Protein AF-A0A9P1M227-F1 (afdb_monomer_lite)

pLDDT: mean 84.85, std 14.5, range [37.56, 97.81]

Organism: NCBI:txid2562237

Foldseek 3Di:
DPVVVVVVVVVLLVVLVVVLVVVLVVLVPDQDLLVLLVLLCCLVPVPQVVVVVDPDPSVSNNVSSVVSSVSSQVSSLVNLVVLLVCVQLVDDDDPVLLPLVVQVVVLVVCPPPVPNPPRSHRRLVVSLVVSLVSCVVRHDPVSSVVSNVVSVVSNVVVVVVSVVVNVPDDDPDPPPPPPDD

Radius of gyration: 25.08 Å; chains: 1; bounding box: 58×33×79 Å

Sequence (181 aa):
MRQPQEALRSLMETIADIFYQTMRPLVLACDSIDSLREIGDSLQTDVLEPQRRSKMDLVSFLGMVYRLHKDVQEKLIYRVEMYIRDSIKGYVPSNSDLDYPWVLYSAERQEDPLTESQTGWYPSLPRTLSILAKIYRALEMSTFQGIAQEAVDLCMHTLKEASQILARKTLPSCSDRNMQD

Secondary structure (DSSP, 8-state):
--HHHHHHHHHHHHHHHHHHHHHHHHHHH---HHHHHHHHHHIIIIIIHHHTT-----HHHHHHHHHHHHHHHHHHHHHHHHHHIIIIITPPPPTTTT-HHHHHHHHHH---TTTTTTTTS-THHHHHHHHHHHHTTTS-HHHHHHHHHHHHHHHHHHHHHHHHHHHHSPPPPTTTTS---

InterPro domains:
  IPR007265 Conserved oligomeric Golgi complex, subunit 3 [PTHR13302] (5-170)
  IPR048685 Conserved oligomeric Golgi complex subunit 3, C-terminal [PF20671] (5-169)

Structure (mmCIF, N/CA/C/O backbone):
data_AF-A0A9P1M227-F1
#
_entry.id   AF-A0A9P1M227-F1
#
loop_
_atom_site.group_PDB
_atom_site.id
_atom_site.type_symbol
_atom_site.label_atom_id
_atom_site.label_alt_id
_atom_site.label_comp_id
_atom_site.label_asym_id
_atom_site.label_entity_id
_atom_site.label_seq_id
_atom_site.pdbx_PDB_ins_code
_atom_site.Cartn_x
_atom_site.Cartn_y
_atom_site.Cartn_z
_atom_site.occupancy
_atom_site.B_iso_or_equiv
_atom_site.auth_seq_id
_atom_site.auth_comp_id
_atom_site.auth_asym_id
_atom_site.auth_atom_id
_atom_site.pdbx_PDB_model_num
ATOM 1 N N . MET A 1 1 ? -28.676 -3.332 42.560 1.00 48.53 1 MET A N 1
ATOM 2 C CA . MET A 1 1 ? -27.902 -2.314 41.811 1.00 48.53 1 MET A CA 1
ATOM 3 C C . MET A 1 1 ? -27.153 -2.858 40.572 1.00 48.53 1 MET A C 1
ATOM 5 O O . MET A 1 1 ? -26.324 -2.135 40.048 1.00 48.53 1 MET A O 1
ATOM 9 N N . ARG A 1 2 ? -27.449 -4.066 40.039 1.00 58.62 2 ARG A N 1
ATOM 10 C CA . ARG A 1 2 ? -26.774 -4.628 38.835 1.00 58.62 2 ARG A CA 1
ATOM 11 C C . ARG A 1 2 ? -27.349 -4.159 37.479 1.00 58.62 2 ARG A C 1
ATOM 13 O O . ARG A 1 2 ? -26.591 -3.952 36.544 1.00 58.62 2 ARG A O 1
ATOM 20 N N . GLN A 1 3 ? -28.654 -3.893 37.406 1.00 62.41 3 GLN A N 1
ATOM 21 C CA . GLN A 1 3 ? -29.352 -3.457 36.181 1.00 62.41 3 GLN A CA 1
ATOM 22 C C . GLN A 1 3 ? -28.832 -2.169 35.496 1.00 62.41 3 GLN A C 1
ATOM 24 O O . GLN A 1 3 ? -28.772 -2.156 34.269 1.00 62.41 3 GLN A O 1
ATOM 29 N N . PRO A 1 4 ? -28.441 -1.083 36.202 1.00 66.25 4 PRO A N 1
ATOM 30 C CA . PRO A 1 4 ? -27.997 0.140 35.520 1.00 66.25 4 PRO A CA 1
ATOM 31 C C . PRO A 1 4 ? -26.646 -0.020 34.805 1.00 66.25 4 PRO A C 1
ATOM 33 O O . PRO A 1 4 ? -26.408 0.631 33.791 1.00 66.25 4 PRO A O 1
ATOM 36 N N . GLN A 1 5 ? -25.775 -0.907 35.297 1.00 74.88 5 GLN A N 1
ATOM 37 C CA . GLN A 1 5 ? -24.460 -1.156 34.703 1.00 74.88 5 GLN A CA 1
ATOM 38 C C . GLN A 1 5 ? -24.569 -2.004 33.422 1.00 74.88 5 GLN A C 1
ATOM 40 O O . GLN A 1 5 ? -23.847 -1.766 32.458 1.00 74.88 5 GLN A O 1
ATOM 45 N N . GLU A 1 6 ? -25.526 -2.935 33.374 1.00 80.62 6 GLU A N 1
ATOM 46 C CA . GLU A 1 6 ? -25.858 -3.707 32.166 1.00 80.62 6 GLU A CA 1
ATOM 47 C C . GLU A 1 6 ? -26.473 -2.824 31.068 1.00 80.62 6 GLU A C 1
ATOM 49 O O . GLU A 1 6 ? -26.086 -2.933 29.904 1.00 80.62 6 GLU A O 1
ATOM 54 N N . ALA A 1 7 ? -27.371 -1.902 31.435 1.00 84.50 7 ALA A N 1
ATOM 55 C CA . ALA A 1 7 ? -27.971 -0.957 30.492 1.00 84.50 7 ALA A CA 1
ATOM 56 C C . ALA A 1 7 ? -26.930 -0.006 29.873 1.00 84.50 7 ALA A C 1
ATOM 58 O O . ALA A 1 7 ? -26.939 0.215 28.662 1.00 84.50 7 ALA A O 1
ATOM 59 N N . LEU A 1 8 ? -25.994 0.509 30.683 1.00 83.94 8 LEU A N 1
ATOM 60 C CA . LEU A 1 8 ? -24.878 1.328 30.199 1.00 83.94 8 LEU A CA 1
ATOM 61 C C . LEU A 1 8 ? -23.998 0.547 29.215 1.00 83.94 8 LEU A C 1
ATOM 63 O O . LEU A 1 8 ? -23.661 1.064 28.152 1.00 83.94 8 LEU A O 1
ATOM 67 N N . ARG A 1 9 ? -23.656 -0.705 29.543 1.00 83.44 9 ARG A N 1
ATOM 68 C CA . ARG A 1 9 ? -22.832 -1.554 28.675 1.00 83.44 9 ARG A CA 1
ATOM 69 C C . ARG A 1 9 ? -23.502 -1.796 27.323 1.00 83.44 9 ARG A C 1
ATOM 71 O O . ARG A 1 9 ? -22.854 -1.645 26.294 1.00 83.44 9 ARG A O 1
ATOM 78 N N . SER A 1 10 ? -24.802 -2.092 27.322 1.00 87.25 10 SER A N 1
ATOM 79 C CA . SER A 1 10 ? -25.585 -2.271 26.091 1.00 87.25 10 SER A CA 1
ATOM 80 C C . SER A 1 10 ? -25.648 -0.992 25.245 1.00 87.25 10 SER A C 1
ATOM 82 O O . SER A 1 10 ? -25.498 -1.045 24.022 1.00 87.25 10 SER A O 1
ATOM 84 N N . LEU A 1 11 ? -25.788 0.176 25.882 1.00 88.56 11 LEU A N 1
ATOM 85 C CA . LEU A 1 11 ? -25.703 1.470 25.199 1.00 88.56 11 LEU A CA 1
ATOM 86 C C . LEU A 1 11 ? -24.322 1.694 24.575 1.00 88.56 11 LEU A C 1
ATOM 88 O O . LEU A 1 11 ? -24.235 2.081 23.413 1.00 88.56 11 LEU A O 1
ATOM 92 N N . MET A 1 12 ? -23.245 1.419 25.314 1.00 86.31 12 MET A N 1
ATOM 93 C CA . MET A 1 12 ? -21.876 1.547 24.807 1.00 86.31 12 MET A CA 1
ATOM 94 C C . MET A 1 12 ? -21.599 0.600 23.638 1.00 86.31 12 MET A C 1
ATOM 96 O O . MET A 1 12 ? -20.964 1.010 22.673 1.00 86.31 12 MET A O 1
ATOM 100 N N . GLU A 1 13 ? -22.091 -0.639 23.694 1.00 88.62 13 GLU A N 1
ATOM 101 C CA . GLU A 1 13 ? -22.016 -1.591 22.579 1.00 88.62 13 GLU A CA 1
ATOM 102 C C . GLU A 1 13 ? -22.763 -1.068 21.348 1.00 88.62 13 GLU A C 1
ATOM 104 O O . GLU A 1 13 ? -22.214 -1.088 20.250 1.00 88.62 13 GLU A O 1
ATOM 109 N N . THR A 1 14 ? -23.969 -0.528 21.535 1.00 91.69 14 THR A N 1
ATOM 110 C CA . THR A 1 14 ? -24.784 0.021 20.440 1.00 91.69 14 THR A CA 1
ATOM 111 C C . THR A 1 14 ? -24.113 1.234 19.796 1.00 91.69 14 THR A C 1
ATOM 113 O O . THR A 1 14 ? -24.029 1.324 18.574 1.00 91.69 14 THR A O 1
ATOM 116 N N . ILE A 1 15 ? -23.593 2.161 20.605 1.00 91.88 15 ILE A N 1
ATOM 117 C CA . ILE A 1 15 ? -22.884 3.343 20.102 1.00 91.88 15 ILE A CA 1
ATOM 118 C C . ILE A 1 15 ? -21.609 2.921 19.374 1.00 91.88 15 ILE A C 1
ATOM 120 O O . ILE A 1 15 ? -21.348 3.425 18.284 1.00 91.88 15 ILE A O 1
ATOM 124 N N . ALA A 1 16 ? -20.836 1.989 19.941 1.00 90.75 16 ALA A N 1
ATOM 125 C CA . ALA A 1 16 ? -19.638 1.466 19.297 1.00 90.75 16 ALA A CA 1
ATOM 126 C C . ALA A 1 16 ? -19.9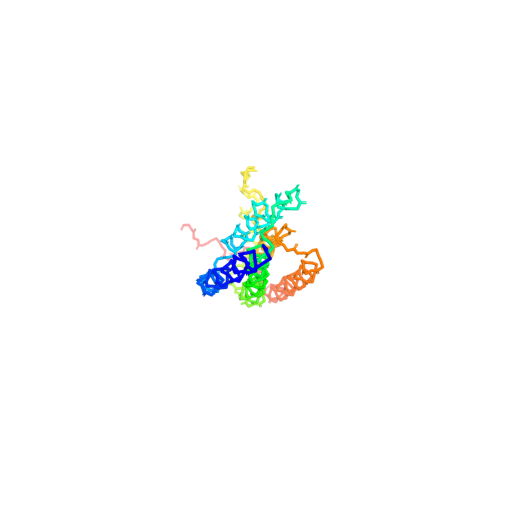73 0.815 17.947 1.00 90.75 16 ALA A C 1
ATOM 128 O O . ALA A 1 16 ? -19.260 1.046 16.974 1.00 90.75 16 ALA A O 1
ATOM 129 N N . ASP A 1 17 ? -21.068 0.059 17.851 1.00 92.81 17 ASP A N 1
ATOM 130 C CA . ASP A 1 17 ? -21.481 -0.549 16.588 1.00 92.81 17 ASP A CA 1
ATOM 131 C C . ASP A 1 17 ? -21.912 0.499 15.554 1.00 92.81 17 ASP A C 1
ATOM 133 O O . ASP A 1 17 ? -21.418 0.479 14.431 1.00 92.81 17 ASP A O 1
ATOM 137 N N . ILE A 1 18 ? -22.720 1.495 15.932 1.00 93.81 18 ILE A N 1
ATOM 138 C CA . ILE A 1 18 ? -23.100 2.601 15.032 1.00 93.81 18 ILE A CA 1
ATOM 139 C C . ILE A 1 18 ? -21.857 3.350 14.530 1.00 93.81 18 ILE A C 1
ATOM 141 O O . ILE A 1 18 ? -21.745 3.651 13.337 1.00 93.81 18 ILE A O 1
ATOM 145 N N . PHE A 1 19 ? -20.898 3.620 15.420 1.00 92.56 19 PHE A N 1
ATOM 146 C CA . PHE A 1 19 ? -19.638 4.257 15.042 1.00 92.56 19 PHE A CA 1
ATOM 147 C C . PHE A 1 19 ? -18.860 3.396 14.046 1.00 92.56 19 PHE A C 1
ATOM 149 O O . PHE A 1 19 ? -18.400 3.906 13.027 1.00 92.56 19 PHE A O 1
ATOM 156 N N . TYR A 1 20 ? -18.764 2.086 14.295 1.00 94.69 20 TYR A N 1
ATOM 157 C CA . TYR A 1 20 ? -18.118 1.148 13.380 1.00 94.69 20 TYR A CA 1
ATOM 158 C C . TYR A 1 20 ? -18.777 1.159 11.998 1.00 94.69 20 TYR A C 1
ATOM 160 O O . TYR A 1 20 ? -18.087 1.334 10.996 1.00 94.69 20 TYR A O 1
ATOM 168 N N . GLN A 1 21 ? -20.108 1.039 11.941 1.00 94.31 21 GLN A N 1
ATOM 169 C CA . GLN A 1 21 ? -20.857 1.039 10.681 1.00 94.31 21 GLN A CA 1
ATOM 170 C C . GLN A 1 21 ? -20.701 2.355 9.907 1.00 94.31 21 GLN A C 1
ATOM 172 O O . GLN A 1 21 ? -20.765 2.356 8.680 1.00 94.31 21 GLN A O 1
ATOM 177 N N . THR A 1 22 ? -20.453 3.465 10.605 1.00 94.00 22 THR A N 1
ATOM 178 C CA . THR A 1 22 ? -20.221 4.777 9.982 1.00 94.00 22 THR A CA 1
ATOM 179 C C . THR A 1 22 ? -18.780 4.937 9.489 1.00 94.00 22 THR A C 1
ATOM 181 O O . THR A 1 22 ? -18.555 5.469 8.406 1.00 94.00 22 THR A O 1
ATOM 184 N N . MET A 1 23 ? -17.793 4.460 10.252 1.00 91.19 23 MET A N 1
ATOM 185 C CA . MET A 1 23 ? -16.369 4.605 9.920 1.00 91.19 23 MET A CA 1
ATOM 186 C C . MET A 1 23 ? -15.898 3.608 8.857 1.00 91.19 23 MET A C 1
ATOM 188 O O . MET A 1 23 ? -15.066 3.950 8.016 1.00 91.19 23 MET A O 1
ATOM 192 N N . ARG A 1 24 ? -16.431 2.382 8.861 1.00 93.50 24 ARG A N 1
ATOM 193 C CA . ARG A 1 24 ? -16.053 1.324 7.915 1.00 93.50 24 ARG A CA 1
ATOM 194 C C . ARG A 1 24 ? -16.119 1.749 6.439 1.00 93.50 24 ARG A C 1
ATOM 196 O O . ARG A 1 24 ? -15.124 1.552 5.743 1.00 93.50 24 ARG A O 1
ATOM 203 N N . PRO A 1 25 ? -17.213 2.343 5.920 1.00 94.75 25 PRO A N 1
ATOM 204 C CA . PRO A 1 25 ? -17.264 2.764 4.519 1.00 94.75 25 PRO A CA 1
ATOM 205 C C . PRO A 1 25 ? -16.221 3.835 4.177 1.00 94.75 25 PRO A C 1
ATOM 207 O O . PRO A 1 25 ? -15.730 3.849 3.051 1.00 94.75 25 PRO A O 1
ATOM 210 N N . LEU A 1 26 ? -15.834 4.685 5.136 1.00 91.75 26 LEU A N 1
ATOM 211 C CA . LEU A 1 26 ? -14.792 5.693 4.927 1.00 91.75 26 LEU A CA 1
ATOM 212 C C . LEU A 1 26 ? -13.427 5.031 4.719 1.00 91.75 26 LEU A C 1
ATOM 214 O O . LEU A 1 26 ? -12.739 5.354 3.757 1.00 91.75 26 LEU A O 1
ATOM 218 N N . VAL A 1 27 ? -13.082 4.046 5.555 1.00 91.62 27 VAL A N 1
ATOM 219 C CA . VAL A 1 27 ? -11.855 3.244 5.391 1.00 91.62 27 VAL A CA 1
ATOM 220 C C . VAL A 1 27 ? -11.850 2.511 4.050 1.00 91.62 27 VAL A C 1
ATOM 222 O O . VAL A 1 27 ? -10.838 2.490 3.351 1.00 91.62 27 VAL A O 1
ATOM 225 N N . LEU A 1 28 ? -12.985 1.934 3.649 1.00 90.50 28 LEU A N 1
ATOM 226 C CA . LEU A 1 28 ? -13.090 1.212 2.379 1.00 90.50 28 LEU A CA 1
ATOM 227 C C . LEU A 1 28 ? -12.958 2.127 1.153 1.00 90.50 28 LEU A C 1
ATOM 229 O O . LEU A 1 28 ? -12.481 1.657 0.115 1.00 90.50 28 LEU A O 1
ATOM 233 N N . ALA A 1 29 ? -13.344 3.398 1.276 1.00 93.06 29 ALA A N 1
ATOM 234 C CA . ALA A 1 29 ? -13.194 4.424 0.246 1.00 93.06 29 ALA A CA 1
ATOM 235 C C . ALA A 1 29 ? -11.785 5.049 0.199 1.00 93.06 29 ALA A C 1
ATOM 237 O O . ALA A 1 29 ? -11.477 5.791 -0.733 1.00 93.06 29 ALA A O 1
ATOM 238 N N . CYS A 1 30 ? -10.917 4.772 1.179 1.00 91.75 30 CYS A N 1
ATOM 239 C CA . CYS A 1 30 ? -9.538 5.244 1.151 1.00 91.75 30 CYS A CA 1
ATOM 240 C C . CYS A 1 30 ? -8.717 4.486 0.100 1.00 91.75 30 CYS A C 1
ATOM 242 O O . CYS A 1 30 ? -8.574 3.258 0.134 1.00 91.75 30 CYS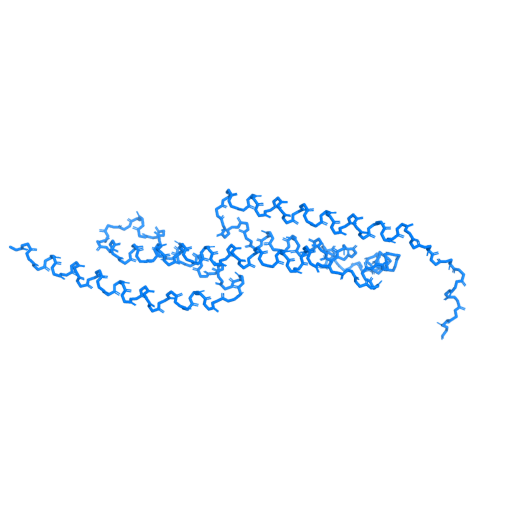 A O 1
ATOM 244 N N . ASP A 1 31 ? -8.123 5.252 -0.812 1.00 92.62 31 ASP A N 1
ATOM 245 C CA . ASP A 1 31 ? -7.411 4.704 -1.965 1.00 92.62 31 ASP A CA 1
ATOM 246 C C . ASP A 1 31 ? -5.893 4.881 -1.894 1.00 92.62 31 ASP A C 1
ATOM 248 O O . ASP A 1 31 ? -5.145 4.127 -2.521 1.00 92.62 31 ASP A O 1
ATOM 252 N N . SER A 1 32 ? -5.443 5.854 -1.103 1.00 94.94 32 SER A N 1
ATOM 253 C CA . SER A 1 32 ? -4.032 6.156 -0.893 1.00 94.94 32 SER A CA 1
ATOM 254 C C . SER A 1 32 ? -3.413 5.212 0.136 1.00 94.94 32 SER A C 1
ATOM 256 O O . SER A 1 32 ? -3.905 5.087 1.259 1.00 94.94 32 SER A O 1
ATOM 258 N N . ILE A 1 33 ? -2.293 4.590 -0.240 1.00 95.00 33 ILE A N 1
ATOM 259 C CA . ILE A 1 33 ? -1.484 3.732 0.639 1.00 95.00 33 ILE A CA 1
ATOM 260 C C . ILE A 1 33 ? -0.944 4.536 1.825 1.00 95.00 33 ILE A C 1
ATOM 262 O O . ILE A 1 33 ? -0.956 4.041 2.948 1.00 95.00 33 ILE A O 1
ATOM 266 N N . ASP A 1 34 ? -0.517 5.780 1.590 1.00 95.12 34 ASP A N 1
ATOM 267 C CA . ASP A 1 34 ? 0.031 6.641 2.640 1.00 95.12 34 ASP A CA 1
ATOM 268 C C . ASP A 1 34 ? -1.047 6.991 3.675 1.00 95.12 34 ASP A C 1
ATOM 270 O O . ASP A 1 34 ? -0.830 6.822 4.871 1.00 95.12 34 ASP A O 1
ATOM 274 N N . SER A 1 35 ? -2.255 7.344 3.223 1.00 94.31 35 SER A N 1
ATOM 275 C CA . SER A 1 35 ? -3.375 7.636 4.126 1.00 94.31 35 SER A CA 1
ATOM 276 C C . SER A 1 35 ? -3.812 6.406 4.924 1.00 94.31 35 SER A C 1
ATOM 278 O O . SER A 1 35 ? -4.058 6.509 6.120 1.00 94.31 35 SER A O 1
ATOM 280 N N . LEU A 1 36 ? -3.887 5.227 4.294 1.00 95.31 36 LEU A N 1
ATOM 281 C CA . LEU A 1 36 ? -4.217 3.978 4.995 1.00 95.31 36 LEU A CA 1
ATOM 282 C C . LEU A 1 36 ? -3.166 3.623 6.048 1.00 95.31 36 LEU A C 1
ATOM 284 O O . LEU A 1 36 ? -3.519 3.209 7.151 1.00 95.31 36 LEU A O 1
ATOM 288 N N . ARG A 1 37 ? -1.883 3.815 5.728 1.00 95.12 37 ARG A N 1
ATOM 289 C CA . ARG A 1 37 ? -0.791 3.631 6.682 1.00 95.12 37 ARG A CA 1
ATOM 290 C C . ARG A 1 37 ? -0.919 4.586 7.867 1.00 95.12 37 ARG A C 1
ATOM 292 O O . ARG A 1 37 ? -0.799 4.130 8.997 1.00 95.12 37 ARG A O 1
ATOM 299 N N . GLU A 1 38 ? -1.133 5.874 7.616 1.00 94.38 38 GLU A N 1
ATOM 300 C CA . GLU A 1 38 ? -1.278 6.884 8.671 1.00 94.38 38 GLU A CA 1
ATOM 301 C C . GLU A 1 38 ? -2.469 6.573 9.578 1.00 94.38 38 GLU A C 1
ATOM 303 O O . GLU A 1 38 ? -2.324 6.565 10.796 1.00 94.38 38 GLU A O 1
ATOM 308 N N . ILE A 1 39 ? -3.624 6.222 9.001 1.00 93.56 39 ILE A N 1
ATOM 309 C CA . ILE A 1 39 ? -4.799 5.805 9.776 1.00 93.56 39 ILE A CA 1
ATOM 310 C C . ILE A 1 39 ? -4.462 4.574 10.625 1.00 93.56 39 ILE A C 1
ATOM 312 O O . ILE A 1 39 ? -4.783 4.546 11.811 1.00 93.56 39 ILE A O 1
ATOM 316 N N . GLY A 1 40 ? -3.815 3.561 10.042 1.00 93.56 40 GLY A N 1
ATOM 317 C CA . GLY A 1 40 ? -3.413 2.355 10.764 1.00 93.56 40 GLY A CA 1
ATOM 318 C C . GLY A 1 40 ? -2.502 2.668 11.953 1.00 93.56 40 GLY A C 1
ATOM 319 O O . GLY A 1 40 ? -2.769 2.215 13.065 1.00 93.56 40 GLY A O 1
ATOM 320 N N . ASP A 1 41 ? -1.480 3.495 11.732 1.00 93.94 41 ASP A N 1
ATOM 321 C CA . ASP A 1 41 ? -0.517 3.901 12.758 1.00 93.94 41 ASP A CA 1
ATOM 322 C C . ASP A 1 41 ? -1.170 4.738 13.867 1.00 93.94 41 ASP A C 1
ATOM 324 O O . ASP A 1 41 ? -0.981 4.441 15.044 1.00 93.94 41 ASP A O 1
ATOM 328 N N . SER A 1 42 ? -2.027 5.708 13.527 1.00 93.56 42 SER A N 1
ATOM 329 C CA . SER A 1 42 ? -2.774 6.496 14.517 1.00 93.56 42 SER A CA 1
ATOM 330 C C . SER A 1 42 ? -3.726 5.634 15.348 1.00 93.56 42 SER A C 1
ATOM 332 O O . SER A 1 42 ? -3.774 5.758 16.571 1.00 93.56 42 SER A O 1
ATOM 334 N N . LEU A 1 43 ? -4.470 4.710 14.729 1.00 92.75 43 LEU A N 1
ATOM 335 C CA . LEU A 1 43 ? -5.347 3.806 15.483 1.00 92.75 43 LEU A CA 1
ATOM 336 C C . LEU A 1 43 ? -4.542 2.918 16.444 1.00 92.75 43 LEU A C 1
ATOM 338 O O . LEU A 1 43 ? -4.968 2.685 17.579 1.00 92.75 43 LEU A O 1
ATOM 342 N N . GLN A 1 44 ? -3.375 2.441 16.015 1.00 92.56 44 GLN A N 1
ATOM 343 C CA . GLN A 1 44 ? -2.505 1.601 16.827 1.00 92.56 44 GLN A CA 1
ATOM 344 C C . GLN A 1 44 ? -1.856 2.390 17.976 1.00 92.56 44 GLN A C 1
ATOM 346 O O . GLN A 1 44 ? -2.033 2.028 19.142 1.00 92.56 44 GLN A O 1
ATOM 351 N N . THR A 1 45 ? -1.144 3.468 17.659 1.00 91.19 45 THR A N 1
ATOM 352 C CA . THR A 1 45 ? -0.288 4.221 18.587 1.00 91.19 45 THR A CA 1
ATOM 353 C C . THR A 1 45 ? -1.088 5.147 19.504 1.00 91.19 45 THR A C 1
ATOM 355 O O . THR A 1 45 ? -0.788 5.234 20.696 1.00 91.19 45 THR A O 1
ATOM 358 N N . ASP A 1 46 ? -2.148 5.785 19.000 1.00 89.69 46 ASP A N 1
ATOM 359 C CA . ASP A 1 46 ? -2.888 6.801 19.763 1.00 89.69 46 ASP A CA 1
ATOM 360 C C . ASP A 1 46 ? -4.083 6.218 20.527 1.00 89.69 46 ASP A C 1
ATOM 362 O O . ASP A 1 46 ? -4.514 6.783 21.535 1.00 89.69 46 ASP A O 1
ATOM 366 N N . VAL A 1 47 ? -4.631 5.080 20.078 1.00 88.00 47 VAL A N 1
ATOM 367 C CA . VAL A 1 47 ? -5.851 4.502 20.668 1.00 88.00 47 VAL A CA 1
ATOM 368 C C . VAL A 1 47 ? -5.602 3.142 21.311 1.00 88.00 47 VAL A C 1
ATOM 370 O O . VAL A 1 47 ? -5.908 2.962 22.493 1.00 88.00 47 VAL A O 1
ATOM 373 N N . LEU A 1 48 ? -5.043 2.176 20.577 1.00 87.38 48 LEU A N 1
ATOM 374 C CA . LEU A 1 48 ? -4.903 0.801 21.072 1.00 87.38 48 LEU A CA 1
ATOM 375 C C . LEU A 1 48 ? -3.777 0.652 22.109 1.00 87.38 48 LEU A C 1
ATOM 377 O O . LEU A 1 48 ? -3.969 -0.015 23.130 1.00 87.38 48 LEU A O 1
ATOM 381 N N . GLU A 1 49 ? -2.615 1.272 21.894 1.00 87.44 49 GLU A N 1
ATOM 382 C CA . GLU A 1 49 ? -1.482 1.179 22.824 1.00 87.44 49 GLU A CA 1
ATOM 383 C C . GLU A 1 49 ? -1.713 1.856 24.187 1.00 87.44 49 GLU A C 1
ATOM 385 O O . GLU A 1 49 ? -1.440 1.217 25.212 1.00 87.44 49 GLU A O 1
ATOM 390 N N . PRO A 1 50 ? -2.245 3.090 24.276 1.00 84.81 50 PRO A N 1
ATOM 391 C CA . PRO A 1 50 ? -2.429 3.764 25.562 1.00 84.81 50 PRO A CA 1
ATOM 392 C C . PRO A 1 50 ? -3.433 3.035 26.459 1.00 84.81 50 PRO A C 1
ATOM 394 O O . PRO A 1 50 ? -3.283 2.992 27.683 1.00 84.81 50 PRO A O 1
ATOM 397 N N . GLN A 1 51 ? -4.430 2.391 25.853 1.00 81.31 51 GLN A N 1
ATOM 398 C CA . GLN A 1 51 ? -5.488 1.681 26.567 1.00 81.31 51 GLN A CA 1
ATOM 399 C C . GLN A 1 51 ? -5.041 0.313 27.090 1.00 81.31 51 GLN A C 1
ATOM 401 O O . GLN A 1 51 ? -5.630 -0.186 28.042 1.00 81.31 51 GLN A O 1
ATOM 406 N N . ARG A 1 52 ? -3.927 -0.250 26.595 1.00 75.12 52 ARG A N 1
ATOM 407 C CA . ARG A 1 52 ? -3.283 -1.414 27.238 1.00 75.12 52 ARG A CA 1
ATOM 408 C C . ARG A 1 52 ? -2.743 -1.104 28.636 1.00 75.12 52 ARG A C 1
ATOM 410 O O . ARG A 1 52 ? -2.560 -2.023 29.431 1.00 75.12 52 ARG A O 1
ATOM 417 N N . ARG A 1 53 ? -2.462 0.169 28.935 1.00 72.81 53 ARG A N 1
ATOM 418 C CA . ARG A 1 53 ? -1.950 0.626 30.240 1.00 72.81 53 ARG A CA 1
ATOM 419 C C . ARG A 1 53 ? -3.052 1.150 31.165 1.00 72.81 53 ARG A C 1
ATOM 421 O O . ARG A 1 53 ? -2.835 1.234 32.372 1.00 72.81 53 ARG A O 1
ATOM 428 N N . SER A 1 54 ? -4.218 1.498 30.620 1.00 68.38 54 SER A N 1
ATOM 429 C CA . SER A 1 54 ? -5.351 2.045 31.370 1.00 68.38 54 SER A CA 1
ATOM 430 C C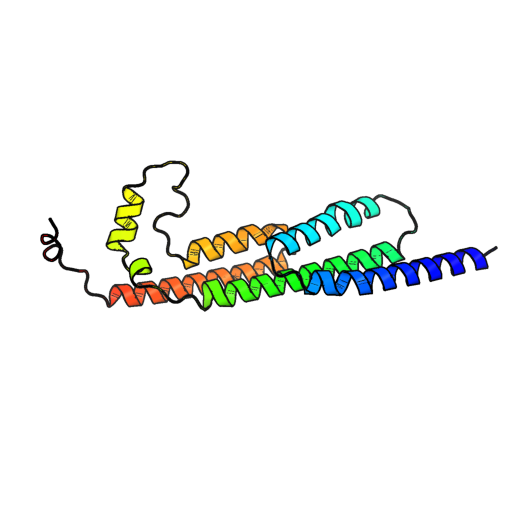 . SER A 1 54 ? -6.334 0.948 31.794 1.00 68.38 54 SER A C 1
ATOM 432 O O . SER A 1 54 ? -6.581 0.000 31.060 1.00 68.38 54 SER A O 1
ATOM 434 N N . LYS A 1 55 ? -6.927 1.082 32.986 1.00 60.78 55 LYS A N 1
ATOM 435 C CA . LYS A 1 55 ? -7.975 0.185 33.520 1.00 60.78 55 LYS A CA 1
ATOM 436 C C . LYS A 1 55 ? -9.403 0.665 33.209 1.00 60.78 55 LYS A C 1
ATOM 438 O O . LYS A 1 55 ? -10.344 0.230 33.868 1.00 60.78 55 LYS A O 1
ATOM 443 N N . MET A 1 56 ? -9.584 1.601 32.277 1.00 61.38 56 MET A N 1
ATOM 444 C CA . MET A 1 56 ? -10.929 2.060 31.914 1.00 61.38 56 MET A CA 1
ATOM 445 C C . MET A 1 56 ? -11.720 0.944 31.221 1.00 61.38 56 MET A C 1
ATOM 447 O O . MET A 1 56 ? -11.216 0.284 30.316 1.00 61.38 56 MET A O 1
ATOM 451 N N . ASP A 1 57 ? -12.979 0.767 31.622 1.00 68.12 57 ASP A N 1
ATOM 452 C CA . ASP A 1 57 ? -13.892 -0.266 31.112 1.00 68.12 57 ASP A CA 1
ATOM 453 C C . ASP A 1 57 ? -14.506 0.148 29.752 1.00 68.12 57 ASP A C 1
ATOM 455 O O . ASP A 1 57 ? -15.716 0.269 29.583 1.00 68.12 57 ASP A O 1
ATOM 459 N N . LEU A 1 58 ? -13.646 0.457 28.772 1.00 75.00 58 LEU A N 1
ATOM 460 C CA . LEU A 1 58 ? -13.996 0.881 27.402 1.00 75.00 58 LEU A CA 1
ATOM 461 C C . LEU A 1 58 ? -13.946 -0.287 26.402 1.00 75.00 58 LEU A C 1
ATOM 463 O O . LEU A 1 58 ? -13.733 -0.090 25.205 1.00 75.00 58 LEU A O 1
ATOM 467 N N . VAL A 1 59 ? -14.140 -1.514 26.885 1.00 81.69 59 VAL A N 1
ATOM 468 C CA . VAL A 1 59 ? -13.918 -2.753 26.121 1.00 81.69 59 VAL A CA 1
ATOM 469 C C . VAL A 1 59 ? -14.679 -2.760 24.791 1.00 81.69 59 VAL A C 1
ATOM 471 O O . VAL A 1 59 ? -14.106 -3.121 23.766 1.00 81.69 59 VAL A O 1
ATOM 474 N N . SER A 1 60 ? -15.931 -2.292 24.770 1.00 82.00 60 SER A N 1
ATOM 475 C CA . SER A 1 60 ? -16.753 -2.255 23.550 1.00 82.00 60 SER A CA 1
ATOM 476 C C . SER A 1 60 ? -16.201 -1.294 22.488 1.00 82.00 60 SER A C 1
ATOM 478 O O . SER A 1 60 ? -16.158 -1.638 21.306 1.00 82.00 60 SER A O 1
ATOM 480 N N . PHE A 1 61 ? -15.713 -0.118 22.897 1.00 84.06 61 PHE A N 1
ATOM 481 C CA . PHE A 1 61 ? -15.079 0.846 21.988 1.00 84.06 61 PHE A CA 1
ATOM 482 C C . PHE A 1 61 ? -13.732 0.337 21.483 1.00 84.06 61 PHE A C 1
ATOM 484 O O . PHE A 1 61 ? -13.438 0.455 20.297 1.00 84.06 61 PHE A O 1
ATOM 491 N N . LEU A 1 62 ? -12.939 -0.285 22.356 1.00 88.50 62 LEU A N 1
ATOM 492 C CA . LEU A 1 62 ? -11.662 -0.882 21.967 1.00 88.50 62 LEU A CA 1
ATOM 493 C C . LEU A 1 62 ? -11.850 -2.032 20.984 1.00 88.50 62 LEU A C 1
ATOM 495 O O . LEU A 1 62 ? -11.105 -2.130 20.015 1.00 88.50 62 LEU A O 1
ATOM 499 N N . GLY A 1 63 ? -12.879 -2.855 21.187 1.00 88.94 63 GLY A N 1
ATOM 500 C CA . GLY A 1 63 ? -13.265 -3.891 20.235 1.00 88.94 63 GLY A CA 1
ATOM 501 C C . GLY A 1 63 ? -13.611 -3.308 18.864 1.00 88.94 63 GLY A C 1
ATOM 502 O O . GLY A 1 63 ? -13.142 -3.813 17.848 1.00 88.94 63 GLY A O 1
ATOM 503 N N . MET A 1 64 ? -14.373 -2.212 18.822 1.00 92.19 64 MET A N 1
ATOM 504 C CA . MET A 1 64 ? -14.685 -1.514 17.573 1.00 92.19 64 MET A CA 1
ATOM 505 C C . MET A 1 64 ? -13.438 -0.950 16.883 1.00 92.19 64 MET A C 1
ATOM 507 O O . MET A 1 64 ? -13.248 -1.204 15.694 1.00 92.19 64 MET A O 1
ATOM 511 N N . VAL A 1 65 ? -12.574 -0.244 17.614 1.00 92.50 65 VAL A N 1
ATOM 512 C CA . VAL A 1 65 ? -11.338 0.330 17.058 1.00 92.50 65 VAL A CA 1
ATOM 513 C C . VAL A 1 65 ? -10.405 -0.769 16.560 1.00 92.50 65 VAL A C 1
ATOM 515 O O . VAL A 1 65 ? -9.818 -0.634 15.493 1.00 92.50 65 VAL A O 1
ATOM 518 N N . TYR A 1 66 ? -10.313 -1.888 17.280 1.00 92.44 66 TYR A N 1
ATOM 519 C CA . TYR A 1 66 ? -9.528 -3.040 16.849 1.00 92.44 66 TYR A CA 1
ATOM 520 C C . TYR A 1 66 ? -10.053 -3.640 15.538 1.00 92.44 66 TYR A C 1
ATOM 522 O O . TYR A 1 66 ? -9.262 -3.934 14.642 1.00 92.44 66 TYR A O 1
ATOM 530 N N . ARG A 1 67 ? -11.381 -3.780 15.392 1.00 94.00 67 ARG A N 1
ATOM 531 C CA . ARG A 1 67 ? -11.998 -4.220 14.128 1.00 94.00 67 ARG A CA 1
ATOM 532 C C . ARG A 1 67 ? -11.698 -3.245 12.993 1.00 94.00 67 ARG A C 1
ATOM 534 O O . ARG A 1 67 ? -11.276 -3.680 11.929 1.00 94.00 67 ARG A O 1
ATOM 541 N N . LEU A 1 68 ? -11.839 -1.944 13.242 1.00 95.19 68 LEU A N 1
ATOM 542 C CA . LEU A 1 68 ? -11.538 -0.914 12.250 1.00 95.19 68 LEU A CA 1
ATOM 543 C C . LEU A 1 68 ? -10.058 -0.931 11.844 1.00 95.19 68 LEU A C 1
ATOM 545 O O . LEU A 1 68 ? -9.746 -0.857 10.663 1.00 95.19 68 LEU A O 1
ATOM 549 N N . HIS A 1 69 ? -9.146 -1.094 12.804 1.00 94.62 69 HIS A N 1
ATOM 550 C CA . HIS A 1 69 ? -7.718 -1.235 12.533 1.00 94.62 69 HIS A CA 1
ATOM 551 C C . HIS A 1 69 ? -7.431 -2.464 11.657 1.00 94.62 69 HIS A C 1
ATOM 553 O O . HIS A 1 69 ? -6.630 -2.376 10.730 1.00 94.62 69 HIS A O 1
ATOM 559 N N . LYS A 1 70 ? -8.114 -3.595 11.883 1.00 94.50 70 LYS A N 1
ATOM 560 C CA . LYS A 1 70 ? -7.997 -4.775 11.010 1.00 94.50 70 LYS A CA 1
ATOM 561 C C . LYS A 1 70 ? -8.530 -4.515 9.594 1.00 94.50 70 LYS A C 1
ATOM 563 O O . LYS A 1 70 ? -7.826 -4.855 8.649 1.00 94.50 70 LYS A O 1
ATOM 568 N N . ASP A 1 71 ? -9.671 -3.840 9.436 1.00 95.25 71 ASP A N 1
ATOM 569 C CA . ASP A 1 71 ? -10.177 -3.440 8.109 1.00 95.25 71 ASP A CA 1
ATOM 570 C C . ASP A 1 71 ? -9.174 -2.520 7.371 1.00 95.25 71 ASP A C 1
ATOM 572 O O . ASP A 1 71 ? -8.944 -2.680 6.171 1.00 95.25 71 ASP A O 1
ATOM 576 N N . VAL A 1 72 ? -8.538 -1.574 8.079 1.00 96.38 72 VAL A N 1
ATOM 577 C CA . VAL A 1 72 ? -7.493 -0.695 7.515 1.00 96.38 72 VAL A CA 1
ATOM 578 C C . VAL A 1 72 ? -6.286 -1.508 7.050 1.00 96.38 72 VAL A C 1
ATOM 580 O O . VAL A 1 72 ? -5.796 -1.291 5.944 1.00 96.38 72 VAL A O 1
ATOM 583 N N . GLN A 1 73 ? -5.823 -2.457 7.867 1.00 96.12 73 GLN A N 1
ATOM 584 C CA . GLN A 1 73 ? -4.700 -3.338 7.535 1.00 96.12 73 GLN A CA 1
ATOM 585 C C . GLN A 1 73 ? -5.006 -4.200 6.302 1.00 96.12 73 GLN A C 1
ATOM 587 O O . GLN A 1 73 ? -4.205 -4.236 5.371 1.00 96.12 73 GLN A O 1
ATOM 592 N N . GLU A 1 74 ? -6.182 -4.828 6.235 1.00 95.56 74 GLU A N 1
ATOM 593 C CA . GLU A 1 74 ? -6.615 -5.603 5.062 1.00 95.56 74 GLU A CA 1
ATOM 594 C C . GLU A 1 74 ? -6.689 -4.733 3.800 1.00 95.56 74 GLU A C 1
ATOM 596 O O . GLU A 1 74 ? -6.182 -5.109 2.739 1.00 95.56 74 GLU A O 1
ATOM 601 N N . LYS A 1 75 ? -7.261 -3.529 3.913 1.00 95.81 75 LYS A N 1
ATOM 602 C CA . LYS A 1 75 ? -7.342 -2.579 2.799 1.00 95.81 75 LYS A CA 1
ATOM 603 C C . LYS A 1 75 ? -5.959 -2.108 2.343 1.00 95.81 75 LYS A C 1
ATOM 605 O O . LYS A 1 75 ? -5.739 -1.967 1.138 1.00 95.81 75 LYS A O 1
ATOM 610 N N . LEU A 1 76 ? -5.036 -1.873 3.277 1.00 96.50 76 LEU A N 1
ATOM 611 C CA . LEU A 1 76 ? -3.650 -1.504 2.991 1.00 96.50 76 LEU A CA 1
ATOM 612 C C . LEU A 1 76 ? -2.941 -2.618 2.218 1.00 96.50 76 LEU A C 1
ATOM 614 O O . LEU A 1 76 ? -2.362 -2.339 1.171 1.00 96.50 76 LEU A O 1
ATOM 618 N N . ILE A 1 77 ? -3.046 -3.866 2.682 1.00 96.75 77 ILE A N 1
ATOM 619 C CA . ILE A 1 77 ? -2.488 -5.045 2.001 1.00 96.75 77 ILE A CA 1
ATOM 620 C C . ILE A 1 77 ? -3.024 -5.127 0.571 1.00 96.75 77 ILE A C 1
ATOM 622 O O . ILE A 1 77 ? -2.240 -5.130 -0.375 1.00 96.75 77 ILE A O 1
ATOM 626 N N . TYR A 1 78 ? -4.347 -5.068 0.399 1.00 96.69 78 TYR A N 1
ATOM 627 C CA . TYR A 1 78 ? -4.975 -5.090 -0.922 1.00 96.69 78 TYR A CA 1
ATOM 628 C C . TYR A 1 78 ? -4.439 -3.984 -1.842 1.00 96.69 78 TYR A C 1
ATOM 630 O O . TYR A 1 78 ? -4.124 -4.216 -3.010 1.00 96.69 78 TYR A O 1
ATOM 638 N N . ARG A 1 79 ? -4.320 -2.754 -1.328 1.00 96.88 79 ARG A N 1
ATOM 639 C CA . ARG A 1 79 ? -3.825 -1.615 -2.110 1.00 96.88 79 ARG A CA 1
ATOM 640 C C . ARG A 1 79 ? -2.369 -1.785 -2.529 1.00 96.88 79 ARG A C 1
ATOM 642 O O . ARG A 1 79 ? -2.018 -1.416 -3.647 1.00 96.88 79 ARG A O 1
ATOM 649 N N . VAL A 1 80 ? -1.547 -2.354 -1.659 1.00 97.31 80 VAL A N 1
ATOM 650 C CA . VAL A 1 80 ? -0.139 -2.653 -1.927 1.00 97.31 80 VAL A CA 1
ATOM 651 C C . VAL A 1 80 ? -0.007 -3.747 -2.983 1.00 97.31 80 VAL A C 1
ATOM 653 O O . VAL A 1 80 ? 0.738 -3.569 -3.942 1.00 97.31 80 VAL A O 1
ATOM 656 N N . GLU A 1 81 ? -0.767 -4.836 -2.868 1.00 96.75 81 GLU A N 1
ATOM 657 C CA . GLU A 1 81 ? -0.782 -5.919 -3.859 1.00 96.75 81 GLU A CA 1
ATOM 658 C C . GLU A 1 81 ? -1.240 -5.427 -5.238 1.00 96.75 81 GLU A C 1
ATOM 660 O O . GLU A 1 81 ? -0.641 -5.774 -6.258 1.00 96.75 81 GLU A O 1
ATOM 665 N N . MET A 1 82 ? -2.261 -4.563 -5.283 1.00 96.31 82 MET A N 1
ATOM 666 C CA . MET A 1 82 ? -2.700 -3.913 -6.523 1.00 96.31 82 MET A CA 1
ATOM 667 C C . MET A 1 82 ? -1.605 -3.013 -7.103 1.00 96.31 82 MET A C 1
ATOM 669 O O . MET A 1 82 ? -1.312 -3.096 -8.292 1.00 96.31 82 MET A O 1
ATOM 673 N N . TYR A 1 83 ? -0.934 -2.211 -6.271 1.00 96.81 83 TYR A N 1
ATOM 674 C CA . TYR A 1 83 ? 0.192 -1.395 -6.724 1.00 96.81 83 TYR A CA 1
ATOM 675 C C . TYR A 1 83 ? 1.325 -2.252 -7.300 1.00 96.81 83 TYR A C 1
ATOM 677 O O . TYR A 1 83 ? 1.844 -1.931 -8.367 1.00 96.81 83 TYR A O 1
ATOM 685 N N . ILE A 1 84 ? 1.698 -3.349 -6.635 1.00 96.81 84 ILE A N 1
ATOM 686 C CA . ILE A 1 84 ? 2.736 -4.273 -7.115 1.00 96.81 84 ILE A CA 1
ATOM 687 C C . ILE A 1 84 ? 2.324 -4.885 -8.456 1.00 96.81 84 ILE A C 1
ATOM 689 O O . ILE A 1 84 ? 3.116 -4.913 -9.402 1.00 96.81 84 ILE A O 1
ATOM 693 N N . ARG A 1 85 ? 1.070 -5.329 -8.570 1.00 96.19 85 ARG A N 1
ATOM 694 C CA . ARG A 1 85 ? 0.527 -5.883 -9.810 1.00 96.19 85 ARG A CA 1
ATOM 695 C C . ARG A 1 85 ? 0.585 -4.880 -10.959 1.00 96.19 85 ARG A C 1
ATOM 697 O O . ARG A 1 85 ? 1.047 -5.238 -12.037 1.00 96.19 85 ARG A O 1
ATOM 704 N N . ASP A 1 86 ? 0.159 -3.646 -10.731 1.00 95.06 86 ASP A N 1
ATOM 705 C CA . ASP A 1 86 ? -0.003 -2.664 -11.804 1.00 95.06 86 ASP A CA 1
ATOM 706 C C . ASP A 1 86 ? 1.317 -1.953 -12.138 1.00 95.06 86 ASP A C 1
ATOM 708 O O . ASP A 1 86 ? 1.651 -1.750 -13.303 1.00 95.06 86 ASP A O 1
ATOM 712 N N . SER A 1 87 ? 2.100 -1.597 -11.117 1.00 93.56 87 SER A N 1
ATOM 713 C CA . SER A 1 87 ? 3.284 -0.738 -11.260 1.00 93.56 87 SER A CA 1
ATOM 714 C C . SER A 1 87 ? 4.593 -1.501 -11.429 1.00 93.56 87 SER A C 1
ATOM 716 O O . SER A 1 87 ? 5.551 -0.910 -11.939 1.00 93.56 87 SER A O 1
ATOM 718 N N . ILE A 1 88 ? 4.653 -2.764 -10.986 1.00 94.69 88 ILE A N 1
ATOM 719 C CA . ILE A 1 88 ? 5.840 -3.626 -11.095 1.00 94.69 88 ILE A CA 1
ATOM 720 C C . ILE A 1 88 ? 5.562 -4.726 -12.116 1.00 94.69 88 ILE A C 1
ATOM 722 O O . ILE A 1 88 ? 6.148 -4.703 -13.189 1.00 94.69 88 ILE A O 1
ATOM 726 N N . LYS A 1 89 ? 4.630 -5.649 -11.847 1.00 93.31 89 LYS A N 1
ATOM 727 C CA . LYS A 1 89 ? 4.358 -6.779 -12.756 1.00 93.31 89 LYS A CA 1
ATOM 728 C C . LYS A 1 89 ? 3.828 -6.335 -14.122 1.00 93.31 89 LYS A C 1
ATOM 730 O O . LYS A 1 89 ? 4.228 -6.887 -15.138 1.00 93.31 89 LYS A O 1
ATOM 735 N N . GLY A 1 90 ? 2.918 -5.365 -14.140 1.00 90.88 90 GLY A N 1
ATOM 736 C CA . GLY A 1 90 ? 2.326 -4.800 -15.353 1.00 90.88 90 GLY A CA 1
ATOM 737 C C . GLY A 1 90 ? 3.187 -3.736 -16.033 1.00 90.88 90 GLY A C 1
ATOM 738 O O . GLY A 1 90 ? 2.722 -3.090 -16.970 1.00 90.88 90 GLY A O 1
ATOM 739 N N . TYR A 1 91 ? 4.418 -3.512 -15.564 1.00 91.81 91 TYR A N 1
ATOM 740 C CA . TYR A 1 91 ? 5.274 -2.480 -16.122 1.00 91.81 91 TYR A CA 1
ATOM 741 C C . TYR A 1 91 ? 5.720 -2.835 -17.542 1.00 91.81 91 TYR A C 1
ATOM 743 O O . TYR A 1 91 ? 6.422 -3.817 -17.770 1.00 91.81 91 TYR A O 1
ATOM 751 N N . VAL A 1 92 ? 5.337 -1.986 -18.495 1.00 88.31 92 VAL A N 1
ATOM 752 C CA . VAL A 1 92 ? 5.768 -2.085 -19.888 1.00 88.31 92 VAL A CA 1
ATOM 753 C C . VAL A 1 92 ? 6.899 -1.078 -20.119 1.00 88.31 92 VAL A C 1
ATOM 755 O O . VAL A 1 92 ? 6.656 0.124 -19.973 1.00 88.31 92 VAL A O 1
ATOM 758 N N . PRO A 1 93 ? 8.118 -1.523 -20.482 1.00 86.56 93 PRO A N 1
ATOM 759 C CA . PRO A 1 93 ? 9.218 -0.612 -20.773 1.00 86.56 93 PRO A CA 1
ATOM 760 C C . PRO A 1 93 ? 8.894 0.320 -21.936 1.00 86.56 93 PRO A C 1
ATOM 762 O O . PRO A 1 93 ? 8.514 -0.132 -23.019 1.00 86.56 93 PRO A O 1
ATOM 765 N N . SER A 1 94 ? 9.132 1.615 -21.746 1.00 86.69 94 SER A N 1
ATOM 766 C CA . SER A 1 94 ? 9.175 2.562 -22.858 1.00 86.69 94 SER A CA 1
ATOM 767 C C . SER A 1 94 ? 10.524 2.493 -23.588 1.00 86.69 94 SER A C 1
ATOM 769 O O . SER A 1 94 ? 11.506 1.944 -23.085 1.00 86.69 94 SER A O 1
ATOM 771 N N . ASN A 1 95 ? 10.606 3.065 -24.794 1.00 82.00 95 ASN A N 1
ATOM 772 C CA . ASN A 1 95 ? 11.872 3.100 -25.536 1.00 82.00 95 ASN A CA 1
ATOM 773 C C . ASN A 1 95 ? 12.961 3.907 -24.815 1.00 82.00 95 ASN A C 1
ATOM 775 O O . ASN A 1 95 ? 14.125 3.536 -24.925 1.00 82.00 95 ASN A O 1
ATOM 779 N N . SER A 1 96 ? 12.592 4.947 -24.058 1.00 82.12 96 SER A N 1
ATOM 780 C CA . SER A 1 96 ? 13.524 5.707 -23.216 1.00 82.12 96 SER A CA 1
ATOM 781 C C . SER A 1 96 ? 14.026 4.888 -22.031 1.00 82.12 96 SER A C 1
ATOM 783 O O . SER A 1 96 ? 15.208 4.949 -21.714 1.00 82.12 96 SER A O 1
ATOM 785 N N . ASP A 1 97 ? 13.171 4.051 -21.435 1.00 83.94 97 ASP A N 1
ATOM 786 C CA . ASP A 1 97 ? 13.573 3.157 -20.337 1.00 83.94 97 ASP A CA 1
ATOM 787 C C . ASP A 1 97 ? 14.532 2.055 -20.808 1.00 83.94 97 ASP A C 1
ATOM 789 O O . ASP A 1 97 ? 15.171 1.399 -19.995 1.00 83.94 97 ASP A O 1
ATOM 793 N N . LEU A 1 98 ? 14.618 1.824 -22.121 1.00 82.94 98 LEU A N 1
ATOM 794 C CA . LEU A 1 98 ? 15.525 0.868 -22.753 1.00 82.94 98 LEU A CA 1
ATOM 795 C C . LEU A 1 98 ? 16.742 1.549 -23.403 1.00 82.94 98 LEU A C 1
ATOM 797 O O . LEU A 1 98 ? 17.563 0.861 -24.005 1.00 82.94 98 LEU A O 1
ATOM 801 N N . ASP A 1 99 ? 16.893 2.870 -23.307 1.00 83.69 99 ASP A N 1
ATOM 802 C CA . ASP A 1 99 ? 18.065 3.579 -23.837 1.00 83.69 99 ASP A CA 1
ATOM 803 C C . ASP A 1 99 ? 19.200 3.609 -22.805 1.00 83.69 99 ASP A C 1
ATOM 805 O O . ASP A 1 99 ? 19.692 4.653 -22.379 1.00 83.69 99 ASP A O 1
ATOM 809 N N . TYR A 1 100 ? 19.604 2.418 -22.364 1.00 81.56 100 TYR A N 1
ATOM 810 C CA . TYR A 1 100 ? 20.587 2.248 -21.299 1.00 81.56 100 TYR A CA 1
ATOM 811 C C . TYR A 1 100 ? 21.963 2.875 -21.552 1.00 81.56 100 TYR A C 1
ATOM 813 O O . TYR A 1 100 ? 22.563 3.316 -20.574 1.00 81.56 100 TYR A O 1
ATOM 821 N N . PRO A 1 101 ? 22.471 3.006 -22.795 1.00 79.38 101 PRO A N 1
ATOM 822 C CA . PRO A 1 101 ? 23.662 3.811 -23.027 1.00 79.38 101 PRO A CA 1
ATOM 823 C C . PRO A 1 101 ? 23.472 5.244 -22.515 1.00 79.38 101 PRO A C 1
ATOM 825 O O . PRO A 1 101 ? 24.278 5.723 -21.726 1.00 79.38 101 PRO A O 1
ATOM 828 N N . TRP A 1 102 ? 22.380 5.912 -22.892 1.00 76.19 102 TRP A N 1
ATOM 829 C CA . TRP A 1 102 ? 22.148 7.302 -22.503 1.00 76.19 102 TRP A CA 1
ATOM 830 C C . TRP A 1 102 ? 21.705 7.457 -21.049 1.00 76.19 102 TRP A C 1
ATOM 832 O O . TRP A 1 102 ? 22.148 8.383 -20.376 1.00 76.19 102 TRP A O 1
ATOM 842 N N . VAL A 1 103 ? 20.888 6.532 -20.534 1.00 83.44 103 VAL A N 1
ATOM 843 C CA . VAL A 1 103 ? 20.467 6.525 -19.124 1.00 83.44 103 VAL A CA 1
ATOM 844 C C . VAL A 1 103 ? 21.688 6.472 -18.201 1.00 83.44 103 VAL A C 1
ATOM 846 O O . VAL A 1 103 ? 21.775 7.274 -17.273 1.00 83.44 103 VAL A O 1
ATOM 849 N N . LEU A 1 104 ? 22.668 5.611 -18.493 1.00 81.88 104 LEU A N 1
ATOM 850 C CA . LEU A 1 104 ? 23.903 5.526 -17.709 1.00 81.88 104 LEU A CA 1
ATOM 851 C C . LEU A 1 104 ? 24.775 6.779 -17.870 1.00 81.88 104 LEU A C 1
ATOM 853 O O . LEU A 1 104 ? 25.179 7.354 -16.864 1.00 81.88 104 LEU A O 1
ATOM 857 N N . TYR A 1 105 ? 24.979 7.275 -19.098 1.00 79.31 105 TYR A N 1
ATOM 858 C CA . TYR A 1 105 ? 25.730 8.521 -19.316 1.00 79.31 105 TYR A CA 1
ATOM 859 C C . TYR A 1 105 ? 25.102 9.725 -18.605 1.00 79.31 105 TYR A C 1
ATOM 861 O O . TYR A 1 105 ? 25.811 10.570 -18.064 1.00 79.31 105 TYR A O 1
ATOM 869 N N . SER A 1 106 ? 23.773 9.830 -18.612 1.00 78.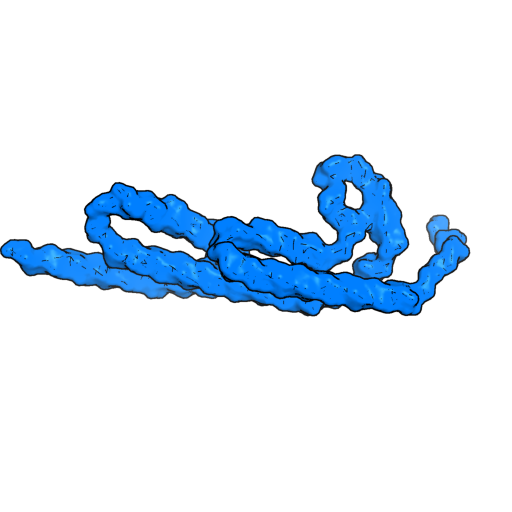19 106 SER A N 1
ATOM 870 C CA . SER A 1 106 ? 23.062 10.911 -17.929 1.00 78.19 106 SER A CA 1
ATOM 871 C C . SER A 1 106 ? 23.212 10.823 -16.409 1.00 78.19 106 SER A C 1
ATOM 873 O O . SER A 1 106 ? 23.408 11.853 -15.769 1.00 78.19 106 SER A O 1
ATOM 875 N N . ALA A 1 107 ? 23.219 9.607 -15.849 1.00 78.31 107 ALA A N 1
ATOM 876 C CA . ALA A 1 107 ? 23.450 9.375 -14.428 1.00 78.31 107 ALA A CA 1
ATOM 877 C C . ALA A 1 107 ? 24.890 9.719 -14.008 1.00 78.31 107 ALA A C 1
ATOM 879 O O . ALA A 1 107 ? 25.079 10.328 -12.963 1.00 78.31 107 ALA A O 1
ATOM 880 N N . GLU A 1 108 ? 25.892 9.406 -14.838 1.00 72.81 108 GLU A N 1
ATOM 881 C CA . GLU A 1 108 ? 27.306 9.727 -14.576 1.00 72.81 108 GLU A CA 1
ATOM 882 C C . GLU A 1 108 ? 27.600 11.234 -14.564 1.00 72.81 108 GLU A C 1
ATOM 884 O O . GLU A 1 108 ? 28.512 11.679 -13.875 1.00 72.81 108 GLU A O 1
ATOM 889 N N . ARG A 1 109 ? 26.848 12.039 -15.328 1.00 70.56 109 ARG A N 1
ATOM 890 C CA . ARG A 1 109 ? 27.036 13.502 -15.384 1.00 70.56 109 ARG A CA 1
ATOM 891 C C . ARG A 1 109 ? 26.342 14.251 -14.250 1.00 70.56 109 ARG A C 1
ATOM 893 O O . ARG A 1 109 ? 26.610 15.436 -14.055 1.00 70.56 109 ARG A O 1
ATOM 900 N N . GLN A 1 110 ? 25.426 13.597 -13.546 1.00 64.44 110 GLN A N 1
ATOM 901 C CA . GLN A 1 110 ? 24.682 14.174 -12.435 1.00 64.44 110 GLN A CA 1
ATOM 902 C C . GLN A 1 110 ? 25.447 13.918 -11.124 1.00 64.44 110 GLN A C 1
ATOM 904 O O . GLN A 1 110 ? 25.091 13.045 -10.345 1.00 64.44 110 GLN A O 1
ATOM 909 N N . GLU A 1 111 ? 26.503 14.700 -10.877 1.00 56.06 111 GLU A N 1
ATOM 910 C CA . GLU A 1 111 ? 27.321 14.674 -9.643 1.00 56.06 111 GLU A CA 1
ATOM 911 C C . GLU A 1 111 ? 26.645 15.389 -8.449 1.00 56.06 111 GLU A C 1
ATOM 913 O O . GLU A 1 111 ? 27.321 15.933 -7.576 1.00 56.06 111 GLU A O 1
ATOM 918 N N . ASP A 1 112 ? 25.312 15.484 -8.421 1.00 59.56 112 ASP A N 1
ATOM 919 C CA . ASP A 1 112 ? 24.610 16.221 -7.367 1.00 59.56 112 ASP A CA 1
ATOM 920 C C . ASP A 1 112 ? 24.366 15.290 -6.155 1.00 59.56 112 ASP A C 1
ATOM 922 O O . ASP A 1 112 ? 23.524 14.380 -6.254 1.00 59.56 112 ASP A O 1
ATOM 926 N N . PRO A 1 113 ? 25.051 15.490 -5.002 1.00 56.25 113 PRO A N 1
ATOM 927 C CA . PRO A 1 113 ? 25.099 14.526 -3.890 1.00 56.25 113 PRO A CA 1
ATOM 928 C C . PRO A 1 113 ? 23.736 14.230 -3.250 1.00 56.25 113 PRO A C 1
ATOM 930 O O . PRO A 1 113 ? 23.583 13.289 -2.475 1.00 56.25 113 PRO A O 1
ATOM 933 N N . LEU A 1 114 ? 22.734 15.066 -3.532 1.00 55.69 114 LEU A N 1
ATOM 934 C CA . LEU A 1 114 ? 21.381 14.948 -2.994 1.00 55.69 114 LEU A CA 1
ATOM 935 C C . LEU A 1 114 ? 20.468 14.052 -3.853 1.00 55.69 114 LEU A C 1
ATOM 937 O O . LEU A 1 114 ? 19.416 13.632 -3.372 1.00 55.69 114 LEU A O 1
ATOM 941 N N . THR A 1 115 ? 20.849 13.743 -5.100 1.00 54.19 115 THR A N 1
ATOM 942 C CA . THR A 1 115 ? 20.019 12.986 -6.065 1.00 54.19 115 THR A CA 1
ATOM 943 C C . THR A 1 115 ? 20.587 11.630 -6.493 1.00 54.19 115 THR A C 1
ATOM 945 O O . THR A 1 115 ? 19.899 10.884 -7.188 1.00 54.19 115 THR A O 1
ATOM 948 N N . GLU A 1 116 ? 21.780 11.258 -6.019 1.00 54.12 116 GLU A N 1
ATOM 949 C CA . GLU A 1 116 ? 22.492 10.016 -6.384 1.00 54.12 116 GLU A CA 1
ATOM 950 C C . GLU A 1 116 ? 21.710 8.713 -6.143 1.00 54.12 116 GLU A C 1
ATOM 952 O O . GLU A 1 116 ? 22.070 7.662 -6.665 1.00 54.12 116 GLU A O 1
ATOM 957 N N . SER A 1 117 ? 20.647 8.722 -5.336 1.00 59.44 117 SER A N 1
ATOM 958 C CA . SER A 1 117 ? 20.135 7.464 -4.788 1.00 59.44 117 SER A CA 1
ATOM 959 C C . SER A 1 117 ? 19.397 6.575 -5.801 1.00 59.44 117 SER A C 1
ATOM 961 O O . SER A 1 117 ? 19.223 5.394 -5.517 1.00 59.44 117 SER A O 1
ATOM 963 N N . GLN A 1 118 ? 18.937 7.096 -6.951 1.00 63.97 118 GLN A N 1
ATOM 964 C CA . GLN A 1 118 ? 18.120 6.316 -7.907 1.00 63.97 118 GLN A CA 1
ATOM 965 C C . GLN A 1 118 ? 18.335 6.668 -9.394 1.00 63.97 118 GLN A C 1
ATOM 967 O O . GLN A 1 118 ? 17.620 6.147 -10.255 1.00 63.97 118 GLN A O 1
ATOM 972 N N . THR A 1 119 ? 19.292 7.539 -9.730 1.00 70.25 119 THR A N 1
ATOM 973 C CA . THR A 1 119 ? 19.624 7.851 -11.129 1.00 70.25 119 THR A CA 1
ATOM 974 C C . THR A 1 119 ? 20.277 6.635 -11.799 1.00 70.25 119 THR A C 1
ATOM 976 O O . THR A 1 119 ? 21.087 5.926 -11.209 1.00 70.25 119 THR A O 1
ATOM 979 N N . GLY A 1 120 ? 19.871 6.323 -13.032 1.00 79.44 120 GLY A N 1
ATOM 980 C CA . GLY A 1 120 ? 20.401 5.175 -13.784 1.00 79.44 120 GLY A CA 1
ATOM 981 C C . GLY A 1 120 ? 19.793 3.804 -13.444 1.00 79.44 120 GLY A C 1
ATOM 982 O O . GLY A 1 120 ? 20.105 2.814 -14.109 1.00 79.44 120 GLY A O 1
ATOM 983 N N . TRP A 1 121 ? 18.908 3.711 -12.446 1.00 88.06 121 TRP A N 1
ATOM 984 C CA . TRP A 1 121 ? 18.215 2.460 -12.117 1.00 88.06 121 TRP A CA 1
ATOM 985 C C . TRP A 1 121 ? 17.049 2.191 -13.068 1.00 88.06 121 TRP A C 1
ATOM 987 O O . TRP A 1 121 ? 16.387 3.110 -13.547 1.00 88.06 121 TRP A O 1
ATOM 997 N N . TYR A 1 122 ? 16.754 0.912 -13.310 1.00 89.38 122 TYR A N 1
ATOM 998 C CA . TYR A 1 122 ? 15.577 0.546 -14.101 1.00 89.38 122 TYR A CA 1
ATOM 999 C C . TYR A 1 122 ? 14.291 0.911 -13.364 1.00 89.38 122 TYR A C 1
ATOM 1001 O O . TYR A 1 122 ? 14.212 0.604 -12.174 1.00 89.38 122 TYR A O 1
ATOM 1009 N N . PRO A 1 123 ? 13.255 1.464 -14.024 1.00 89.56 123 PRO A N 1
ATOM 1010 C CA . PRO A 1 123 ? 12.114 2.060 -13.326 1.00 89.56 123 PRO A CA 1
ATOM 1011 C C . PRO A 1 123 ? 11.311 1.124 -12.415 1.00 89.56 123 PRO A C 1
ATOM 1013 O O . PRO A 1 123 ? 10.663 1.609 -11.488 1.00 89.56 123 PRO A O 1
ATOM 1016 N N . SER A 1 124 ? 11.347 -0.198 -12.618 1.00 92.31 124 SER A N 1
ATOM 1017 C CA . SER A 1 124 ? 10.683 -1.137 -11.702 1.00 92.31 124 SER A CA 1
ATOM 1018 C C . SER A 1 124 ? 11.369 -1.221 -10.333 1.00 92.31 124 SER A C 1
ATOM 1020 O O . SER A 1 124 ? 10.687 -1.365 -9.324 1.00 92.31 124 SER A O 1
ATOM 1022 N N . LEU A 1 125 ? 12.694 -1.061 -10.269 1.00 93.25 125 LEU A N 1
ATOM 1023 C CA . LEU A 1 125 ? 13.475 -1.163 -9.033 1.00 93.25 125 LEU A CA 1
ATOM 1024 C C . LEU A 1 125 ? 13.127 -0.087 -7.983 1.00 93.25 125 LEU A C 1
ATOM 1026 O O . LEU A 1 125 ? 12.793 -0.458 -6.854 1.00 93.25 125 LEU A O 1
ATOM 1030 N N . PRO A 1 126 ? 13.145 1.226 -8.297 1.00 92.56 126 PRO A N 1
ATOM 1031 C CA . PRO A 1 126 ? 12.788 2.253 -7.326 1.00 92.56 126 PRO A CA 1
ATOM 1032 C C . PRO A 1 126 ? 11.319 2.165 -6.903 1.00 92.56 126 PRO A C 1
ATOM 1034 O O . PRO A 1 126 ? 11.006 2.441 -5.747 1.00 92.56 126 PRO A O 1
ATOM 1037 N N . ARG A 1 127 ? 10.415 1.714 -7.788 1.00 93.81 127 ARG A N 1
ATOM 1038 C CA . ARG A 1 127 ? 9.006 1.462 -7.436 1.00 93.81 127 ARG A CA 1
ATOM 1039 C C . ARG A 1 127 ? 8.889 0.368 -6.381 1.00 93.81 127 ARG A C 1
ATOM 1041 O O . ARG A 1 127 ? 8.217 0.580 -5.374 1.00 93.81 127 ARG A O 1
ATOM 1048 N N . THR A 1 128 ? 9.584 -0.754 -6.577 1.00 96.38 128 THR A N 1
ATOM 1049 C CA . THR A 1 128 ? 9.649 -1.850 -5.603 1.00 96.38 128 THR A CA 1
ATOM 1050 C C . THR A 1 128 ? 10.214 -1.375 -4.270 1.00 96.38 128 THR A C 1
ATOM 1052 O O . THR A 1 128 ? 9.597 -1.572 -3.230 1.00 96.38 128 THR A O 1
ATOM 1055 N N . LEU A 1 129 ? 11.352 -0.686 -4.270 1.00 95.31 129 LEU A N 1
ATOM 1056 C CA . LEU A 1 129 ? 11.966 -0.229 -3.022 1.00 95.31 129 LEU A CA 1
ATOM 1057 C C . LEU A 1 129 ? 11.108 0.813 -2.295 1.00 95.31 129 LEU A C 1
ATOM 1059 O O . LEU A 1 129 ? 10.962 0.739 -1.075 1.00 95.31 129 LEU A O 1
ATOM 1063 N N . SER A 1 130 ? 10.494 1.740 -3.034 1.00 93.88 130 SER A N 1
ATOM 1064 C CA . SER A 1 130 ? 9.595 2.749 -2.470 1.00 93.88 130 SER A CA 1
ATOM 1065 C C . SER A 1 130 ? 8.398 2.102 -1.774 1.00 93.88 130 SER A C 1
ATOM 1067 O O . SER A 1 130 ? 8.118 2.431 -0.619 1.00 93.88 130 SER A O 1
ATOM 1069 N N . ILE A 1 131 ? 7.723 1.141 -2.422 1.00 95.69 131 ILE A N 1
ATOM 1070 C CA . ILE A 1 131 ? 6.561 0.492 -1.808 1.00 95.69 131 ILE A CA 1
ATOM 1071 C C . ILE A 1 131 ? 6.955 -0.339 -0.584 1.00 95.69 131 ILE A C 1
ATOM 1073 O O . ILE A 1 131 ? 6.285 -0.243 0.443 1.00 95.69 131 ILE A O 1
ATOM 1077 N N . LEU A 1 132 ? 8.074 -1.069 -0.637 1.00 96.69 132 LEU A N 1
ATOM 1078 C CA . LEU A 1 132 ? 8.560 -1.858 0.500 1.00 96.69 132 LEU A CA 1
ATOM 1079 C C . LEU A 1 132 ? 8.941 -0.980 1.695 1.00 96.69 132 LEU A C 1
ATOM 1081 O O . LEU A 1 132 ? 8.563 -1.283 2.827 1.00 96.69 132 LEU A O 1
ATOM 1085 N N . ALA A 1 133 ? 9.611 0.149 1.452 1.00 94.75 133 ALA A N 1
ATOM 1086 C CA . ALA A 1 133 ? 9.934 1.118 2.496 1.00 94.75 133 ALA A CA 1
ATOM 1087 C C . ALA A 1 133 ? 8.672 1.701 3.154 1.00 94.75 133 ALA A C 1
ATOM 1089 O O . ALA A 1 133 ? 8.645 1.919 4.369 1.00 94.75 133 ALA A O 1
ATOM 1090 N N . LYS A 1 134 ? 7.605 1.919 2.371 1.00 93.25 134 LYS A N 1
ATOM 1091 C CA . LYS A 1 134 ? 6.324 2.409 2.895 1.00 93.25 134 LYS A CA 1
ATOM 1092 C C . LYS A 1 134 ? 5.652 1.403 3.826 1.00 93.25 134 LYS A C 1
ATOM 1094 O O . LYS A 1 134 ? 5.114 1.826 4.846 1.00 93.25 134 LYS A O 1
ATOM 1099 N N . ILE A 1 135 ? 5.693 0.110 3.513 1.00 94.56 135 ILE A N 1
ATOM 1100 C CA . ILE A 1 135 ? 4.935 -0.914 4.252 1.00 94.56 135 ILE A CA 1
ATOM 1101 C C . ILE A 1 135 ? 5.717 -1.584 5.389 1.00 94.56 135 ILE A C 1
ATOM 1103 O O . ILE A 1 135 ? 5.094 -2.176 6.265 1.00 94.56 135 ILE A O 1
ATOM 1107 N N . TYR A 1 136 ? 7.051 -1.458 5.422 1.00 93.19 136 TYR A N 1
ATOM 1108 C CA . TYR A 1 136 ? 7.925 -2.164 6.375 1.00 93.19 136 TYR A CA 1
ATOM 1109 C C . TYR A 1 136 ? 7.521 -2.009 7.851 1.00 93.19 136 TYR A C 1
ATOM 1111 O O . TYR A 1 136 ? 7.627 -2.954 8.624 1.00 93.19 136 TYR A O 1
ATOM 1119 N N . ARG A 1 137 ? 7.053 -0.820 8.253 1.00 90.00 137 ARG A N 1
ATOM 1120 C CA . ARG A 1 137 ? 6.578 -0.560 9.628 1.00 90.00 137 ARG A CA 1
ATOM 1121 C C . ARG A 1 137 ? 5.060 -0.592 9.777 1.00 90.00 137 ARG A C 1
ATOM 1123 O O . ARG A 1 137 ? 4.572 -0.511 10.894 1.00 90.00 137 ARG A O 1
ATOM 1130 N N . ALA A 1 138 ? 4.332 -0.651 8.667 1.00 90.25 138 ALA A N 1
ATOM 1131 C CA . ALA A 1 138 ? 2.877 -0.550 8.662 1.00 90.25 138 ALA A CA 1
ATOM 1132 C C . ALA A 1 138 ? 2.189 -1.918 8.772 1.00 90.25 138 ALA A C 1
ATOM 1134 O O . ALA A 1 138 ? 1.043 -1.976 9.207 1.00 90.25 138 ALA A O 1
ATOM 1135 N N . LEU A 1 139 ? 2.877 -2.994 8.372 1.00 92.75 139 LEU A N 1
ATOM 1136 C CA . LEU A 1 139 ? 2.352 -4.358 8.336 1.00 92.75 139 LEU A CA 1
ATOM 1137 C C . LEU A 1 139 ? 3.051 -5.271 9.350 1.00 92.75 139 LEU A C 1
ATOM 1139 O O . LEU A 1 139 ? 4.202 -5.055 9.730 1.00 92.75 139 LEU A O 1
ATOM 1143 N N . GLU A 1 140 ? 2.362 -6.346 9.739 1.00 93.38 140 GLU A N 1
ATOM 1144 C CA . GLU A 1 140 ? 2.972 -7.444 10.493 1.00 93.38 140 GLU A CA 1
ATOM 1145 C C . GLU A 1 140 ? 4.111 -8.091 9.682 1.00 93.38 140 GLU A C 1
ATOM 1147 O O . GLU A 1 140 ? 4.013 -8.259 8.464 1.00 93.38 140 GLU A O 1
ATOM 1152 N N . MET A 1 141 ? 5.194 -8.479 10.364 1.00 93.50 141 MET A N 1
ATOM 1153 C CA . MET A 1 141 ? 6.436 -8.935 9.720 1.00 93.50 141 MET A CA 1
ATOM 1154 C C . MET A 1 141 ? 6.232 -10.136 8.782 1.00 93.50 141 MET A C 1
ATOM 1156 O O . MET A 1 141 ? 6.836 -10.192 7.715 1.00 93.50 141 MET A O 1
ATOM 1160 N N . SER A 1 142 ? 5.366 -11.082 9.152 1.00 95.12 142 SER A N 1
ATOM 1161 C CA . SER A 1 142 ? 5.036 -12.249 8.322 1.00 95.12 142 SER A CA 1
ATOM 1162 C C . SER A 1 142 ? 4.381 -11.848 6.998 1.00 95.12 142 SER A C 1
ATOM 1164 O O . SER A 1 142 ? 4.778 -12.331 5.939 1.00 95.12 142 SER A O 1
ATOM 1166 N N . THR A 1 143 ? 3.410 -10.935 7.047 1.00 95.50 143 THR A N 1
ATOM 1167 C CA . THR A 1 143 ? 2.730 -10.396 5.864 1.00 95.50 143 THR A CA 1
ATOM 1168 C C . THR A 1 143 ? 3.698 -9.588 5.008 1.00 95.50 143 THR A C 1
ATOM 1170 O O . THR A 1 143 ? 3.760 -9.781 3.794 1.00 95.50 143 THR A O 1
ATOM 1173 N N . PHE A 1 144 ? 4.499 -8.723 5.639 1.00 96.94 144 PHE A N 1
ATOM 1174 C CA . PHE A 1 144 ? 5.525 -7.945 4.952 1.00 96.94 144 PHE A CA 1
ATOM 1175 C C . PHE A 1 144 ? 6.495 -8.844 4.187 1.00 96.94 144 PHE A C 1
ATOM 1177 O O . PHE A 1 144 ? 6.767 -8.578 3.022 1.00 96.94 144 PHE A O 1
ATOM 1184 N N . GLN A 1 145 ? 6.989 -9.916 4.811 1.00 96.88 145 GLN A N 1
ATOM 1185 C CA . GLN A 1 145 ? 7.936 -10.831 4.182 1.00 96.88 145 GLN A CA 1
ATOM 1186 C C . GLN A 1 145 ? 7.359 -11.473 2.913 1.00 96.88 145 GLN A C 1
ATOM 1188 O O . GLN A 1 145 ? 8.055 -11.526 1.901 1.00 96.88 145 GLN A O 1
ATOM 1193 N N . GLY A 1 146 ? 6.099 -11.921 2.951 1.00 97.19 146 GLY A N 1
ATOM 1194 C CA . GLY A 1 146 ? 5.431 -12.502 1.782 1.00 97.19 146 GLY A CA 1
ATOM 1195 C C . GLY A 1 146 ? 5.314 -11.506 0.626 1.00 97.19 146 GLY A C 1
ATOM 1196 O O . GLY A 1 146 ? 5.738 -11.799 -0.490 1.00 97.19 146 GLY A O 1
ATOM 1197 N N . ILE A 1 147 ? 4.830 -10.296 0.919 1.00 97.06 147 ILE A N 1
ATOM 1198 C CA . ILE A 1 147 ? 4.694 -9.217 -0.072 1.00 97.06 147 ILE A CA 1
ATOM 1199 C C . ILE A 1 147 ? 6.066 -8.791 -0.614 1.00 97.06 147 ILE A C 1
ATOM 1201 O O . ILE A 1 147 ? 6.223 -8.563 -1.812 1.00 97.06 147 ILE A O 1
ATOM 1205 N N . ALA A 1 148 ? 7.072 -8.682 0.256 1.00 97.75 148 ALA A N 1
ATOM 1206 C CA . ALA A 1 148 ? 8.423 -8.290 -0.121 1.00 97.75 148 ALA A CA 1
ATOM 1207 C C . ALA A 1 148 ? 9.071 -9.304 -1.058 1.00 97.75 148 ALA A C 1
ATOM 1209 O O . ALA A 1 148 ? 9.667 -8.908 -2.059 1.00 97.75 148 ALA A O 1
ATOM 1210 N N . GLN A 1 149 ? 8.917 -10.594 -0.760 1.00 97.69 149 GLN A N 1
ATOM 1211 C CA . GLN A 1 149 ? 9.406 -11.657 -1.624 1.00 97.69 149 GLN A CA 1
ATOM 1212 C C . GLN A 1 149 ? 8.757 -11.572 -3.012 1.00 97.69 149 GLN A C 1
ATOM 1214 O O . GLN A 1 149 ? 9.472 -11.506 -4.009 1.00 97.69 149 GLN A O 1
ATOM 1219 N N . GLU A 1 150 ? 7.426 -11.470 -3.081 1.00 97.44 150 GLU A N 1
ATOM 1220 C CA . GLU A 1 150 ? 6.719 -11.354 -4.360 1.00 97.44 150 GLU A CA 1
ATOM 1221 C C . GLU A 1 150 ? 7.148 -10.105 -5.150 1.00 97.44 150 GLU A C 1
ATOM 1223 O O . GLU A 1 150 ? 7.452 -10.188 -6.341 1.00 97.44 150 GLU A O 1
ATOM 1228 N N . ALA A 1 151 ? 7.221 -8.940 -4.499 1.00 97.75 151 ALA A N 1
ATOM 1229 C CA . ALA A 1 151 ? 7.569 -7.684 -5.159 1.00 97.75 151 ALA A CA 1
ATOM 1230 C C . ALA A 1 151 ? 8.995 -7.692 -5.740 1.00 97.75 151 ALA A C 1
ATOM 1232 O O . ALA A 1 151 ? 9.228 -7.156 -6.830 1.00 97.75 151 ALA A O 1
ATOM 1233 N N . VAL A 1 152 ? 9.950 -8.293 -5.023 1.00 97.50 152 VAL A N 1
ATOM 1234 C CA . VAL A 1 152 ? 11.342 -8.428 -5.476 1.00 97.50 152 VAL A CA 1
ATOM 1235 C C . VAL A 1 152 ? 11.447 -9.439 -6.615 1.00 97.50 152 VAL A C 1
ATOM 1237 O O . VAL A 1 152 ? 12.088 -9.136 -7.622 1.00 97.50 152 VAL A O 1
ATOM 1240 N N . ASP A 1 153 ? 10.775 -10.587 -6.510 1.00 97.81 153 ASP A N 1
ATOM 1241 C CA . ASP A 1 153 ? 10.763 -11.607 -7.564 1.00 97.81 153 ASP A CA 1
ATOM 1242 C C . ASP A 1 153 ? 10.187 -11.050 -8.876 1.00 97.81 153 ASP A C 1
ATOM 1244 O O . ASP A 1 153 ? 10.767 -11.235 -9.951 1.00 97.81 153 ASP A O 1
ATOM 1248 N N . LEU A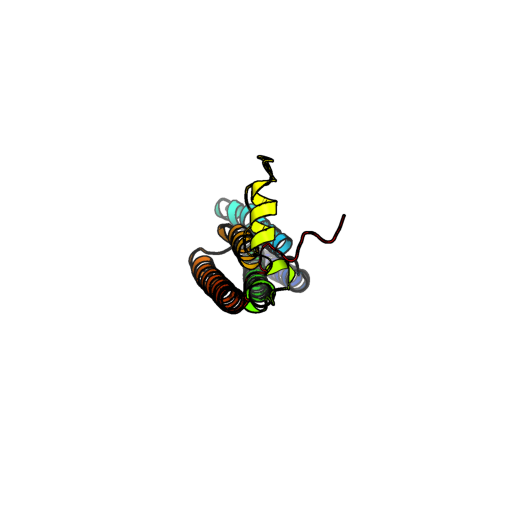 1 154 ? 9.090 -10.289 -8.795 1.00 97.38 154 LEU A N 1
ATOM 1249 C CA . LEU A 1 154 ? 8.489 -9.611 -9.946 1.00 97.38 154 LEU A CA 1
ATOM 1250 C C . LEU A 1 154 ? 9.422 -8.554 -10.545 1.00 97.38 154 LEU A C 1
ATOM 1252 O O . LEU A 1 154 ? 9.577 -8.500 -11.763 1.00 97.38 154 LEU A O 1
ATOM 1256 N N . CYS A 1 155 ? 10.085 -7.751 -9.710 1.00 96.56 155 CYS A N 1
ATOM 1257 C CA . CYS A 1 155 ? 11.064 -6.769 -10.178 1.00 96.56 155 CYS A CA 1
ATOM 1258 C C . CYS A 1 155 ? 12.265 -7.425 -10.872 1.00 96.56 155 CYS A C 1
ATOM 1260 O O . CYS A 1 155 ? 12.786 -6.907 -11.859 1.00 96.56 155 CYS A O 1
ATOM 1262 N N . MET A 1 156 ? 12.733 -8.565 -10.367 1.00 96.06 156 MET A N 1
ATOM 1263 C CA . MET A 1 156 ? 13.794 -9.325 -11.021 1.00 96.06 156 MET A CA 1
ATOM 1264 C C . MET A 1 156 ? 13.328 -9.846 -12.385 1.00 96.06 156 MET A C 1
ATOM 1266 O O . MET A 1 156 ? 14.095 -9.824 -13.350 1.00 96.06 156 MET A O 1
ATOM 1270 N N . HIS A 1 157 ? 12.071 -10.278 -12.486 1.00 95.81 157 HIS A N 1
ATOM 1271 C CA . HIS A 1 157 ? 11.476 -10.717 -13.744 1.00 95.81 157 HIS A CA 1
ATOM 1272 C C . HIS A 1 157 ? 11.447 -9.598 -14.790 1.00 95.81 157 HIS A C 1
ATOM 1274 O O . HIS A 1 157 ? 11.947 -9.798 -15.898 1.00 95.81 157 HIS A O 1
ATOM 1280 N N . THR A 1 158 ? 10.958 -8.407 -14.431 1.00 94.44 158 THR A N 1
ATOM 1281 C CA . THR A 1 158 ? 10.910 -7.256 -15.350 1.00 94.44 158 THR A CA 1
ATOM 1282 C C . THR A 1 158 ? 12.304 -6.828 -15.801 1.00 94.44 158 THR A C 1
ATOM 1284 O O . THR A 1 158 ? 12.524 -6.570 -16.982 1.00 94.44 158 THR A O 1
ATOM 1287 N N . LEU A 1 159 ? 13.278 -6.819 -14.886 1.00 92.75 159 LEU A N 1
ATOM 1288 C CA . LEU A 1 159 ? 14.681 -6.538 -15.197 1.00 92.75 159 LEU A CA 1
ATOM 1289 C C . LEU A 1 159 ? 15.276 -7.556 -16.175 1.00 92.75 159 LEU A C 1
ATOM 1291 O O . LEU A 1 159 ? 15.997 -7.194 -17.106 1.00 92.75 159 LEU A O 1
ATOM 1295 N N . LYS A 1 160 ? 14.980 -8.843 -15.977 1.00 93.50 160 LYS A N 1
ATOM 1296 C CA . LYS A 1 160 ? 15.467 -9.921 -16.842 1.00 93.50 160 LYS A CA 1
ATOM 1297 C C . LYS A 1 160 ? 14.842 -9.859 -18.233 1.00 93.50 160 LYS A C 1
ATOM 1299 O O . LYS A 1 160 ? 15.529 -10.109 -19.218 1.00 93.50 160 LYS A O 1
ATOM 1304 N N . GLU A 1 161 ? 13.563 -9.519 -18.329 1.00 92.12 161 GLU A N 1
ATOM 1305 C CA . GLU A 1 161 ? 12.900 -9.291 -19.614 1.00 92.12 161 GLU A CA 1
ATOM 1306 C C . GLU A 1 161 ? 13.507 -8.089 -20.341 1.00 92.12 161 GLU A C 1
ATOM 1308 O O . GLU A 1 161 ? 13.875 -8.198 -21.513 1.00 92.12 161 GLU A O 1
ATOM 1313 N N . ALA A 1 162 ? 13.713 -6.977 -19.632 1.00 90.38 162 ALA A N 1
ATOM 1314 C CA . ALA A 1 162 ? 14.372 -5.798 -20.178 1.00 90.38 162 ALA A CA 1
ATOM 1315 C C . ALA A 1 162 ? 15.780 -6.122 -20.695 1.00 90.38 162 ALA A C 1
ATOM 1317 O O . ALA A 1 162 ? 16.117 -5.759 -21.821 1.00 90.38 162 ALA A O 1
ATOM 1318 N N . SER A 1 163 ? 16.585 -6.868 -19.932 1.00 90.75 163 SER A N 1
ATOM 1319 C CA . SER A 1 163 ? 17.942 -7.235 -20.353 1.00 90.75 163 SER A CA 1
ATOM 1320 C C . SER A 1 163 ? 17.951 -8.108 -21.610 1.00 90.75 163 SER A C 1
ATOM 1322 O O . SER A 1 163 ? 18.787 -7.907 -22.490 1.00 90.75 163 SER A O 1
ATOM 1324 N N . GLN A 1 164 ? 16.989 -9.023 -21.757 1.00 91.25 164 GLN A N 1
ATOM 1325 C CA . GLN A 1 164 ? 16.832 -9.823 -22.974 1.00 91.25 164 GLN A CA 1
ATOM 1326 C C . GLN A 1 164 ? 16.424 -8.971 -24.177 1.00 91.25 164 GLN A C 1
ATOM 1328 O O . GLN A 1 164 ? 16.905 -9.212 -25.286 1.00 91.25 164 GLN A O 1
ATOM 1333 N N . ILE A 1 165 ? 15.553 -7.978 -23.977 1.00 88.31 165 ILE A N 1
ATOM 1334 C CA . ILE A 1 165 ? 15.177 -7.020 -25.024 1.00 88.31 165 ILE A CA 1
ATOM 1335 C C . ILE A 1 165 ? 16.405 -6.213 -25.457 1.00 88.31 165 ILE A C 1
ATOM 1337 O O . ILE A 1 165 ? 16.654 -6.075 -26.654 1.00 88.31 165 ILE A O 1
ATOM 1341 N N . LEU A 1 166 ? 17.197 -5.728 -24.499 1.00 87.31 166 LEU A N 1
ATOM 1342 C CA . LEU A 1 166 ? 18.419 -4.967 -24.761 1.00 87.31 166 LEU A CA 1
ATOM 1343 C C . LEU A 1 166 ? 19.477 -5.803 -25.482 1.00 87.31 166 LEU A C 1
ATOM 1345 O O . LEU A 1 166 ? 20.045 -5.333 -26.457 1.00 87.31 166 LEU A O 1
ATOM 1349 N N . ALA A 1 167 ? 19.689 -7.056 -25.075 1.00 86.81 167 ALA A N 1
ATOM 1350 C CA . ALA A 1 167 ? 20.655 -7.952 -25.713 1.00 86.81 167 ALA A CA 1
ATOM 1351 C C . ALA A 1 167 ? 20.317 -8.263 -27.183 1.00 86.81 167 ALA A C 1
ATOM 1353 O O . ALA A 1 167 ? 21.205 -8.583 -27.970 1.00 86.81 167 ALA A O 1
ATOM 1354 N N . ARG A 1 168 ? 19.034 -8.183 -27.560 1.00 85.31 168 ARG A N 1
ATOM 1355 C CA . ARG A 1 168 ? 18.577 -8.356 -28.949 1.00 85.31 168 ARG A CA 1
ATOM 1356 C C . ARG A 1 168 ? 18.696 -7.079 -29.777 1.00 85.31 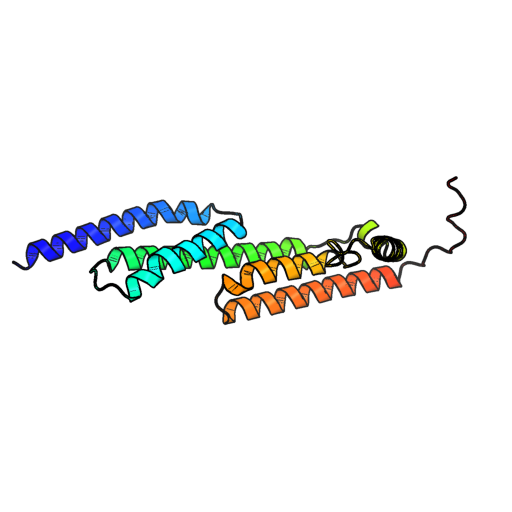168 ARG A C 1
ATOM 1358 O O . ARG A 1 168 ? 18.768 -7.171 -31.001 1.00 85.31 168 ARG A O 1
ATOM 1365 N N . LYS A 1 169 ? 18.685 -5.902 -29.144 1.00 76.44 169 LYS A N 1
ATOM 1366 C CA . LYS A 1 169 ? 18.901 -4.630 -29.835 1.00 76.44 169 LYS A CA 1
ATOM 1367 C C . LYS A 1 169 ? 20.383 -4.518 -30.186 1.00 76.44 169 LYS A C 1
ATOM 1369 O O . LYS A 1 169 ? 21.251 -4.593 -29.324 1.00 76.44 169 LYS A O 1
ATOM 1374 N N . THR A 1 170 ? 20.681 -4.329 -31.465 1.00 63.16 170 THR A N 1
ATOM 1375 C CA . THR A 1 170 ? 22.022 -3.935 -31.896 1.00 63.16 170 THR A CA 1
ATOM 1376 C C . THR A 1 170 ? 22.291 -2.546 -31.323 1.00 63.16 170 THR A C 1
ATOM 1378 O O . THR A 1 170 ? 21.491 -1.632 -31.528 1.00 63.16 170 THR A O 1
ATOM 1381 N N . LEU A 1 171 ? 23.373 -2.395 -30.555 1.00 62.22 171 LEU A N 1
ATOM 1382 C CA . LEU A 1 171 ? 23.805 -1.084 -30.074 1.00 62.22 171 LEU A CA 1
ATOM 1383 C C . LEU A 1 171 ? 23.975 -0.162 -31.292 1.00 62.22 171 LEU A C 1
ATOM 1385 O O . LEU A 1 171 ? 24.586 -0.603 -32.271 1.00 62.22 171 LEU A O 1
ATOM 1389 N N . PRO A 1 172 ? 23.457 1.080 -31.263 1.00 56.66 172 PRO A N 1
ATOM 1390 C CA . PRO A 1 172 ? 23.725 2.025 -32.333 1.00 56.66 172 PRO A CA 1
ATOM 1391 C C . PRO A 1 172 ? 25.240 2.156 -32.477 1.00 56.66 172 PRO A C 1
ATOM 1393 O O . PRO A 1 172 ? 25.937 2.440 -31.497 1.00 56.66 172 PRO A O 1
ATOM 1396 N N . SER A 1 173 ? 25.753 1.922 -33.684 1.00 49.28 173 SER A N 1
ATOM 1397 C CA . SER A 1 173 ? 27.128 2.242 -34.041 1.00 49.28 173 SER A CA 1
ATOM 1398 C C . SER A 1 173 ? 27.417 3.680 -33.617 1.00 49.28 173 SER A C 1
ATOM 1400 O O . SER A 1 173 ? 26.631 4.586 -33.890 1.00 49.28 173 SER A O 1
ATOM 1402 N N . CYS A 1 174 ? 28.561 3.913 -32.970 1.00 50.59 174 CYS A N 1
ATOM 1403 C CA . CYS A 1 174 ? 29.001 5.247 -32.535 1.00 50.59 174 CYS A CA 1
ATOM 1404 C C . CYS A 1 174 ? 29.058 6.279 -33.695 1.00 50.59 174 CYS A C 1
ATOM 1406 O O . CYS A 1 174 ? 29.205 7.473 -33.465 1.00 50.59 174 CYS A O 1
ATOM 1408 N N . SER A 1 175 ? 28.925 5.821 -34.944 1.00 49.59 175 SER A N 1
ATOM 1409 C CA . SER A 1 175 ? 28.963 6.604 -36.179 1.00 49.59 175 SER A CA 1
ATOM 1410 C C . SER A 1 175 ? 27.650 7.297 -36.572 1.00 49.59 175 SER A C 1
ATOM 1412 O O . SER A 1 175 ? 27.708 8.207 -37.391 1.00 49.59 175 SER A O 1
ATOM 1414 N N . ASP A 1 176 ? 26.493 6.942 -36.003 1.00 47.78 176 ASP A N 1
ATOM 1415 C CA . ASP A 1 176 ? 25.192 7.468 -36.476 1.00 47.78 176 ASP A CA 1
ATOM 1416 C C . ASP A 1 176 ? 24.735 8.771 -35.788 1.00 47.78 176 ASP A C 1
ATOM 1418 O O . ASP A 1 176 ? 23.624 9.243 -36.022 1.00 47.78 176 ASP A O 1
ATOM 1422 N N . ARG A 1 177 ? 25.566 9.375 -34.924 1.00 52.91 177 ARG A N 1
ATOM 1423 C CA . ARG A 1 177 ? 25.182 10.551 -34.111 1.00 52.91 177 ARG A CA 1
ATOM 1424 C C . ARG A 1 177 ? 25.993 11.832 -34.337 1.00 52.91 177 ARG A C 1
ATOM 1426 O O . ARG A 1 177 ? 25.780 12.796 -33.615 1.00 52.91 177 ARG A O 1
ATOM 1433 N N . ASN A 1 178 ? 26.824 11.902 -35.379 1.00 42.19 178 ASN A N 1
ATOM 1434 C CA . ASN A 1 178 ? 27.425 13.166 -35.846 1.00 42.19 178 ASN A CA 1
ATOM 1435 C C . ASN A 1 178 ? 26.543 13.861 -36.903 1.00 42.19 178 ASN A C 1
ATOM 1437 O O . ASN A 1 178 ? 27.021 14.240 -37.969 1.00 42.19 178 ASN A O 1
ATOM 1441 N N . MET A 1 179 ? 25.237 13.973 -36.653 1.00 41.28 179 MET A N 1
ATOM 1442 C CA . MET A 1 179 ? 24.316 14.644 -37.578 1.00 41.28 179 MET A CA 1
ATOM 1443 C C . MET A 1 179 ? 23.143 15.282 -36.829 1.00 41.28 179 MET A C 1
ATOM 1445 O O . MET A 1 179 ? 21.981 15.012 -37.107 1.00 41.28 179 MET A O 1
ATOM 1449 N N . GLN A 1 180 ? 23.470 16.101 -35.836 1.00 37.56 180 GLN A N 1
ATOM 1450 C CA . GLN A 1 180 ? 22.603 17.145 -35.288 1.00 37.56 180 GLN A CA 1
ATOM 1451 C C . GLN A 1 180 ? 23.515 18.129 -34.544 1.00 37.56 180 GLN A C 1
ATOM 1453 O O . GLN A 1 180 ? 23.602 18.121 -33.318 1.00 37.56 180 GLN A O 1
ATOM 1458 N N . ASP A 1 181 ? 24.277 18.879 -35.350 1.00 38.75 181 ASP A N 1
ATOM 1459 C CA . ASP A 1 181 ? 24.627 20.271 -35.034 1.00 38.75 181 ASP A CA 1
ATOM 1460 C C . ASP A 1 181 ? 23.346 21.097 -34.810 1.00 38.75 181 ASP A C 1
ATOM 1462 O O . ASP A 1 181 ? 22.329 20.802 -35.491 1.00 38.75 181 ASP A O 1
#